Protein AF-A0A6L7YL21-F1 (afdb_monomer)

Structure (mmCIF, N/CA/C/O backbone):
data_AF-A0A6L7YL21-F1
#
_entry.id   AF-A0A6L7YL21-F1
#
loop_
_atom_site.group_PDB
_atom_site.id
_atom_site.type_symbol
_atom_site.label_atom_id
_atom_site.label_alt_id
_atom_site.label_comp_id
_atom_site.label_asym_id
_atom_site.label_entity_id
_atom_site.label_seq_id
_atom_site.pdbx_PDB_ins_code
_atom_site.Cartn_x
_atom_site.Cartn_y
_atom_site.Cartn_z
_atom_site.occupancy
_atom_site.B_iso_or_equiv
_atom_site.auth_seq_id
_atom_site.auth_comp_id
_atom_site.auth_asym_id
_atom_site.auth_atom_id
_atom_site.pdbx_PDB_model_num
ATOM 1 N N . MET A 1 1 ? -15.304 0.305 7.501 1.00 89.25 1 MET A N 1
ATOM 2 C CA . MET A 1 1 ? -14.263 0.243 6.457 1.00 89.25 1 MET A CA 1
ATOM 3 C C . MET A 1 1 ? -14.921 0.027 5.100 1.00 89.25 1 MET A C 1
ATOM 5 O O . MET A 1 1 ? -15.847 -0.774 5.006 1.00 89.25 1 MET A O 1
ATOM 9 N N . GLN A 1 2 ? -14.484 0.732 4.056 1.00 92.06 2 GLN A N 1
ATOM 10 C CA . GLN A 1 2 ? -14.959 0.519 2.681 1.00 92.06 2 GLN A CA 1
ATOM 11 C C . GLN A 1 2 ? -13.827 -0.043 1.822 1.00 92.06 2 GLN A C 1
ATOM 13 O O . GLN A 1 2 ? -12.684 0.380 1.960 1.00 92.06 2 GLN A O 1
ATOM 18 N N . THR A 1 3 ? -14.131 -0.998 0.941 1.00 95.12 3 THR A N 1
ATOM 19 C CA . THR A 1 3 ? -13.157 -1.559 -0.008 1.00 95.12 3 THR A CA 1
ATOM 20 C C . THR A 1 3 ? -13.708 -1.481 -1.425 1.00 95.12 3 THR A C 1
ATOM 22 O O . THR A 1 3 ? -14.850 -1.864 -1.678 1.00 95.12 3 THR A O 1
ATOM 25 N N . LEU A 1 4 ? -12.884 -1.001 -2.349 1.00 96.25 4 LEU A N 1
ATOM 26 C CA . LEU A 1 4 ? -13.169 -0.920 -3.774 1.00 96.25 4 LEU A CA 1
ATOM 27 C C . LEU A 1 4 ? -12.155 -1.766 -4.543 1.00 96.25 4 LEU A C 1
ATOM 29 O O . LEU A 1 4 ? -10.968 -1.767 -4.218 1.00 96.25 4 LEU A O 1
ATOM 33 N N . HIS A 1 5 ? -12.631 -2.453 -5.579 1.00 97.12 5 HIS A N 1
ATOM 34 C CA . HIS A 1 5 ? -11.805 -3.257 -6.476 1.00 97.12 5 HIS A CA 1
ATOM 35 C C . HIS A 1 5 ? -12.022 -2.814 -7.919 1.00 97.12 5 HIS A C 1
ATOM 37 O O . HIS A 1 5 ? -13.160 -2.652 -8.367 1.00 97.12 5 HIS A O 1
ATOM 43 N N . PHE A 1 6 ? -10.929 -2.658 -8.658 1.00 95.81 6 PHE A N 1
ATOM 44 C CA . PHE A 1 6 ? -10.936 -2.298 -10.071 1.00 95.81 6 PHE A CA 1
ATOM 45 C C . PHE A 1 6 ? -9.933 -3.161 -10.828 1.00 95.81 6 PHE A C 1
ATOM 47 O O . PHE A 1 6 ? -8.935 -3.594 -10.266 1.00 95.81 6 PHE A O 1
ATOM 54 N N . ASN A 1 7 ? -10.169 -3.365 -12.122 1.00 97.06 7 ASN A N 1
ATOM 55 C CA . ASN A 1 7 ? -9.198 -3.996 -13.010 1.00 97.06 7 ASN A CA 1
ATOM 56 C C . ASN A 1 7 ? -8.759 -2.998 -14.076 1.00 97.06 7 ASN A C 1
ATOM 58 O O . ASN A 1 7 ? -9.595 -2.435 -14.789 1.00 97.06 7 ASN A O 1
ATOM 62 N N . LEU A 1 8 ? -7.451 -2.796 -14.197 1.00 94.00 8 LEU A N 1
ATOM 63 C CA . LEU A 1 8 ? -6.874 -1.977 -15.251 1.00 94.00 8 LEU A CA 1
ATOM 64 C C . LEU A 1 8 ? -6.872 -2.739 -16.577 1.00 94.00 8 LEU A C 1
ATOM 66 O O . LEU A 1 8 ? -6.437 -3.884 -16.666 1.00 94.00 8 LEU A O 1
ATOM 70 N N . GLN A 1 9 ? -7.341 -2.082 -17.635 1.00 94.94 9 GLN A N 1
ATOM 71 C CA . GLN A 1 9 ? -7.336 -2.648 -18.981 1.00 94.94 9 GLN A CA 1
ATOM 72 C C . GLN A 1 9 ? -6.008 -2.339 -19.673 1.00 94.94 9 GLN A C 1
ATOM 74 O O . GLN A 1 9 ? -5.622 -1.178 -19.793 1.00 94.94 9 GLN A O 1
ATOM 79 N N . GLY A 1 10 ? -5.314 -3.380 -20.138 1.00 92.88 10 GLY A N 1
ATOM 80 C CA . GLY A 1 10 ? -4.053 -3.244 -20.876 1.00 92.88 10 GLY A CA 1
ATOM 81 C C . GLY A 1 10 ? -2.842 -2.831 -20.031 1.00 92.88 10 GLY A C 1
ATOM 82 O O . GLY A 1 10 ? -1.782 -2.575 -20.595 1.00 92.88 10 GLY A O 1
ATOM 83 N N . VAL A 1 11 ? -2.978 -2.783 -18.701 1.00 92.25 11 VAL A N 1
ATOM 84 C CA . VAL A 1 11 ? -1.888 -2.476 -17.765 1.00 92.25 11 VAL A CA 1
ATOM 85 C C . VAL A 1 11 ? -1.793 -3.593 -16.736 1.00 92.25 11 VAL A C 1
ATOM 87 O O . VAL A 1 11 ? -2.792 -3.958 -16.118 1.00 92.25 11 VAL A O 1
ATOM 90 N N . ALA A 1 12 ? -0.584 -4.114 -16.543 1.00 93.88 12 ALA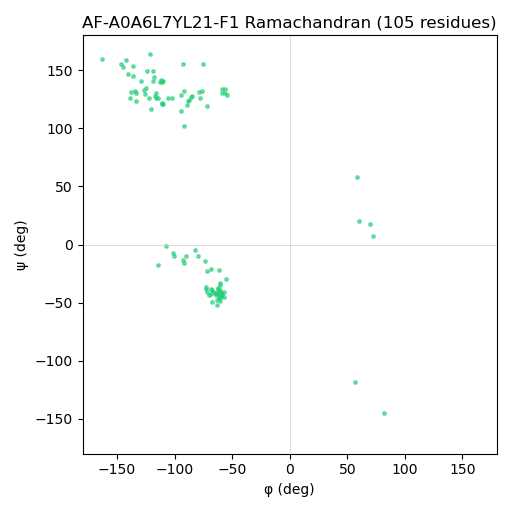 A N 1
ATOM 91 C CA . ALA A 1 12 ? -0.265 -5.026 -15.458 1.00 93.88 12 ALA A CA 1
ATOM 92 C C . ALA A 1 12 ? 1.123 -4.710 -14.895 1.00 93.88 12 ALA A C 1
ATOM 94 O O . ALA A 1 12 ? 2.016 -4.304 -15.640 1.00 93.88 12 ALA A O 1
ATOM 95 N N . VAL A 1 13 ? 1.297 -4.906 -13.590 1.00 94.69 13 VAL A N 1
ATOM 96 C CA . VAL A 1 13 ? 2.568 -4.712 -12.889 1.00 94.69 13 VAL A CA 1
ATOM 97 C C . VAL A 1 13 ? 3.120 -6.047 -12.401 1.00 94.69 13 VAL A C 1
ATOM 99 O O . VAL A 1 13 ? 2.374 -6.917 -11.949 1.00 94.69 13 VAL A O 1
ATOM 102 N N . GLU A 1 14 ? 4.437 -6.204 -12.484 1.00 95.94 14 GLU A N 1
ATOM 103 C CA . GLU A 1 14 ? 5.153 -7.240 -11.743 1.00 95.94 14 GLU A CA 1
ATOM 104 C C . GLU A 1 14 ? 5.332 -6.764 -10.295 1.00 95.94 14 GLU A C 1
ATOM 106 O O . GLU A 1 14 ? 5.744 -5.628 -10.067 1.00 95.94 14 GLU A O 1
ATOM 111 N N . GLY A 1 15 ? 5.004 -7.611 -9.317 1.00 97.00 15 GLY A N 1
ATOM 112 C CA . GLY A 1 15 ? 5.030 -7.246 -7.900 1.00 97.00 15 GLY A CA 1
ATOM 113 C C . GLY A 1 15 ? 3.780 -6.491 -7.438 1.00 97.00 15 GLY A C 1
ATOM 114 O O . GLY A 1 15 ? 2.661 -6.790 -7.869 1.00 97.00 15 GLY A O 1
ATOM 115 N N . THR A 1 16 ? 3.967 -5.543 -6.517 1.00 97.44 16 THR A N 1
ATOM 116 C CA . THR A 1 16 ? 2.875 -4.755 -5.927 1.00 97.44 16 THR A CA 1
ATOM 117 C C . THR A 1 16 ? 3.280 -3.296 -5.800 1.00 97.44 16 THR A C 1
ATOM 119 O O . THR A 1 16 ? 4.286 -2.986 -5.168 1.00 97.44 16 THR A O 1
ATOM 122 N N . ILE A 1 17 ? 2.484 -2.385 -6.350 1.00 97.31 17 ILE A N 1
ATOM 123 C CA . ILE A 1 17 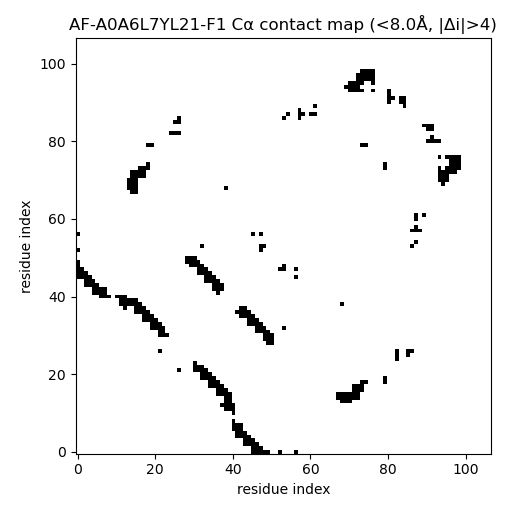? 2.590 -0.954 -6.051 1.00 97.31 17 ILE A CA 1
ATOM 124 C C . ILE A 1 17 ? 1.657 -0.656 -4.885 1.00 97.31 17 ILE A C 1
ATOM 126 O O . ILE A 1 17 ? 0.500 -1.071 -4.918 1.00 97.31 17 ILE A O 1
ATOM 130 N N . ILE A 1 18 ? 2.150 0.053 -3.874 1.00 96.44 18 ILE A N 1
ATOM 131 C CA . ILE A 1 18 ? 1.343 0.518 -2.747 1.00 96.44 18 ILE A CA 1
ATOM 132 C C . ILE A 1 18 ? 1.354 2.038 -2.666 1.00 96.44 18 ILE A C 1
ATOM 134 O O . ILE A 1 18 ? 2.350 2.678 -3.014 1.00 96.44 18 ILE A O 1
ATOM 138 N N . ASP A 1 19 ? 0.259 2.591 -2.162 1.00 95.69 19 ASP A N 1
ATOM 139 C CA . ASP A 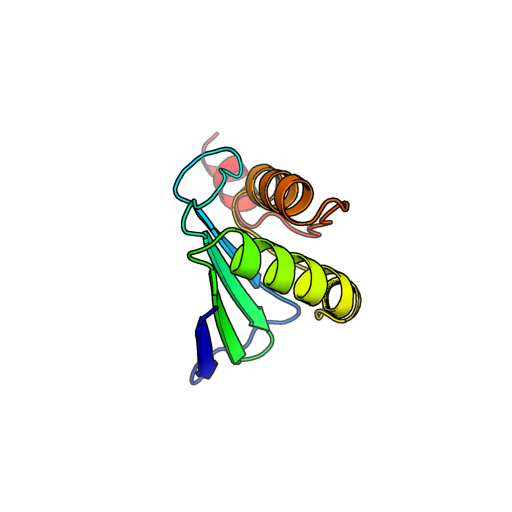1 19 ? 0.141 4.013 -1.879 1.00 95.69 19 ASP A CA 1
ATOM 140 C C . ASP A 1 19 ? -0.738 4.272 -0.652 1.00 95.69 19 ASP A C 1
ATOM 142 O O . ASP A 1 19 ? -1.576 3.440 -0.282 1.00 95.69 19 ASP A O 1
ATOM 146 N N . VAL A 1 20 ? -0.514 5.415 -0.006 1.00 93.19 20 VAL A N 1
ATOM 147 C CA . VAL A 1 20 ? -1.240 5.838 1.193 1.00 93.19 20 VAL A CA 1
ATOM 148 C C . VAL A 1 20 ? -1.682 7.290 1.077 1.00 93.19 20 VAL A C 1
ATOM 150 O O . VAL A 1 20 ? -0.854 8.190 0.974 1.00 93.19 20 VAL A O 1
ATOM 153 N N . GLU A 1 21 ? -2.984 7.532 1.204 1.00 92.88 21 GLU A N 1
ATOM 154 C CA . GLU A 1 21 ? -3.526 8.885 1.340 1.00 92.88 21 GLU A CA 1
ATOM 155 C C . GLU A 1 21 ? -3.869 9.142 2.800 1.00 92.88 21 GLU A C 1
ATOM 157 O O . GLU A 1 21 ? -4.577 8.367 3.451 1.00 92.88 21 GLU A O 1
ATOM 162 N N . THR A 1 22 ? -3.327 10.230 3.340 1.00 89.50 22 THR A N 1
ATOM 163 C CA . THR A 1 22 ? -3.341 10.494 4.780 1.00 89.50 22 THR A CA 1
ATOM 164 C C . THR A 1 22 ? -3.699 11.950 5.051 1.00 89.50 22 THR A C 1
ATOM 166 O O . THR A 1 22 ? -3.297 12.858 4.327 1.00 89.50 22 THR A O 1
ATOM 169 N N . VAL A 1 23 ? -4.431 12.201 6.137 1.00 88.44 23 VAL A N 1
ATOM 170 C CA . VAL A 1 23 ? -4.759 13.570 6.586 1.00 88.44 23 VAL A CA 1
ATOM 171 C C . VAL A 1 23 ? -3.638 14.224 7.408 1.00 88.44 23 VAL A C 1
ATOM 173 O O . VAL A 1 23 ? -3.749 15.382 7.821 1.00 88.44 23 VAL A O 1
ATOM 176 N N . SER A 1 24 ? -2.566 13.485 7.704 1.00 86.44 24 SER A N 1
ATOM 177 C CA . SER A 1 24 ? -1.412 13.981 8.453 1.00 86.44 24 SER A CA 1
ATOM 178 C C . SER A 1 24 ? -0.177 13.103 8.300 1.00 86.44 24 SER A C 1
ATOM 180 O O . SER A 1 24 ? -0.270 11.907 8.047 1.00 86.44 24 SER A O 1
ATOM 182 N N . LEU A 1 25 ? 0.984 13.700 8.589 1.00 87.44 25 LEU A N 1
ATOM 183 C CA . LEU A 1 25 ? 2.292 13.032 8.551 1.00 87.44 25 LEU A CA 1
ATOM 184 C C . LEU A 1 25 ? 2.434 11.858 9.533 1.00 87.44 25 LEU A C 1
ATOM 186 O O . LEU A 1 25 ? 3.285 10.996 9.340 1.00 87.44 25 LEU A O 1
ATOM 190 N N . HIS A 1 26 ? 1.609 11.834 10.578 1.00 84.19 26 HIS A N 1
ATOM 191 C CA . HIS A 1 26 ? 1.529 10.751 11.554 1.00 84.19 26 HIS A CA 1
ATOM 192 C C . HIS A 1 26 ? 0.091 10.231 11.619 1.00 84.19 26 HIS A C 1
ATOM 194 O O . HIS A 1 26 ? -0.830 11.040 11.435 1.00 84.19 26 HIS A O 1
ATOM 200 N N . PRO A 1 27 ? -0.128 8.938 11.917 1.00 79.94 27 PRO A N 1
ATOM 201 C CA . PRO A 1 27 ? -1.463 8.420 12.185 1.00 79.94 27 PRO A CA 1
ATOM 202 C C . PRO A 1 27 ? -2.132 9.199 13.322 1.00 79.94 27 PRO A C 1
ATOM 204 O O . PRO A 1 27 ? -1.520 9.468 14.358 1.00 79.94 27 PRO A O 1
ATOM 207 N N . LYS A 1 28 ? -3.393 9.582 13.123 1.00 80.00 28 LYS A N 1
ATOM 208 C CA . LYS A 1 28 ? -4.213 10.253 14.136 1.00 80.00 28 LYS A CA 1
ATOM 209 C C . LYS A 1 28 ? -5.422 9.389 14.470 1.00 80.00 28 LYS A C 1
ATOM 211 O O . LYS A 1 28 ? -6.003 8.816 13.547 1.00 80.00 28 LYS A O 1
ATOM 216 N N . PRO A 1 29 ? -5.862 9.366 15.739 1.00 69.25 29 PRO A N 1
ATOM 217 C CA . PRO A 1 29 ? -7.146 8.777 16.084 1.00 69.25 29 PRO A CA 1
ATOM 218 C C . PRO A 1 29 ? -8.263 9.415 15.253 1.00 69.25 29 PRO A C 1
ATOM 220 O O . PRO A 1 29 ? -8.359 10.644 15.202 1.00 69.25 29 PRO A O 1
ATOM 223 N N . ASN A 1 30 ? -9.085 8.592 14.597 1.00 68.25 30 ASN A N 1
ATOM 224 C CA . ASN A 1 30 ? -10.173 9.020 13.699 1.00 68.25 30 ASN A CA 1
ATOM 225 C C . ASN A 1 30 ? -9.728 9.854 12.477 1.00 68.25 30 ASN A C 1
ATOM 227 O O . ASN A 1 30 ? -10.525 10.598 11.907 1.00 68.25 30 ASN A O 1
ATOM 231 N N . GLY A 1 31 ? -8.452 9.785 12.087 1.00 71.44 31 GLY A N 1
ATOM 232 C CA . GLY A 1 31 ? -7.993 10.358 10.826 1.00 71.44 31 GLY A CA 1
ATOM 233 C C . GLY A 1 31 ? -8.364 9.442 9.665 1.00 71.44 31 GLY A C 1
ATOM 234 O O . GLY A 1 31 ? -7.995 8.272 9.687 1.00 71.44 31 GLY A O 1
ATOM 235 N N . MET A 1 32 ? -9.054 9.977 8.654 1.00 73.25 32 MET A N 1
ATOM 236 C CA . MET A 1 32 ? -9.328 9.239 7.420 1.00 73.25 32 MET A CA 1
ATOM 237 C C . MET A 1 32 ? -8.012 8.805 6.763 1.00 73.25 32 MET A C 1
ATOM 239 O O . MET A 1 32 ? -7.069 9.598 6.649 1.00 73.25 32 MET A O 1
ATOM 243 N N . PHE A 1 33 ? -7.968 7.546 6.346 1.00 86.00 33 PHE A N 1
ATOM 244 C CA . PHE A 1 33 ? -6.809 6.895 5.755 1.00 86.00 33 PHE A CA 1
ATOM 245 C C . PHE A 1 33 ? -7.251 6.040 4.573 1.00 86.00 33 PHE A C 1
ATOM 247 O O . PHE A 1 33 ? -8.171 5.231 4.705 1.00 86.00 33 PHE A O 1
ATOM 254 N N . THR A 1 34 ? -6.570 6.189 3.441 1.00 92.69 34 THR A N 1
ATOM 255 C CA . THR A 1 34 ? -6.785 5.332 2.276 1.00 92.69 34 THR A CA 1
ATOM 256 C C . THR A 1 34 ? -5.518 4.553 1.974 1.00 92.69 34 THR A C 1
ATOM 258 O O . THR A 1 34 ? -4.447 5.136 1.831 1.00 92.69 34 THR A O 1
ATOM 261 N N . PHE A 1 35 ? -5.649 3.237 1.847 1.00 93.69 35 PHE A N 1
ATOM 262 C CA . PHE A 1 35 ? -4.589 2.333 1.425 1.00 93.69 35 PHE A CA 1
ATOM 263 C C . PHE A 1 35 ? -4.908 1.774 0.042 1.00 93.69 35 PHE A C 1
ATOM 265 O O . PHE A 1 35 ? -5.954 1.152 -0.156 1.00 93.69 35 PHE A O 1
ATOM 272 N N . GLY A 1 36 ? -4.010 1.990 -0.912 1.00 95.69 36 GLY A N 1
ATOM 273 C CA . GLY A 1 36 ? -4.125 1.472 -2.268 1.00 95.69 36 GLY A CA 1
ATOM 274 C C . GLY A 1 36 ? -3.085 0.394 -2.547 1.00 95.69 36 GLY A C 1
ATOM 275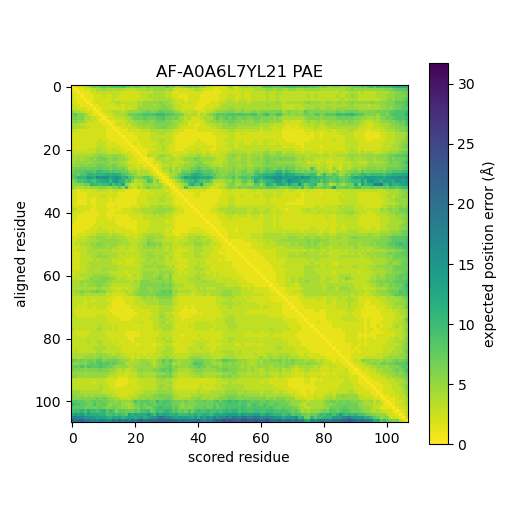 O O . GLY A 1 36 ? -1.921 0.542 -2.179 1.00 95.69 36 GLY A O 1
ATOM 276 N N . THR A 1 37 ? -3.484 -0.659 -3.258 1.00 96.31 37 THR A N 1
ATOM 277 C CA . THR A 1 37 ? -2.561 -1.616 -3.878 1.00 96.31 37 THR A CA 1
ATOM 278 C C . THR A 1 37 ? -2.894 -1.812 -5.345 1.00 96.31 37 THR A C 1
ATOM 280 O O . THR A 1 37 ? -4.066 -1.949 -5.689 1.00 96.31 37 THR A O 1
ATOM 283 N N . LEU A 1 38 ? -1.875 -1.926 -6.190 1.00 97.00 38 LEU A N 1
ATOM 284 C CA . LEU A 1 38 ? -1.975 -2.452 -7.547 1.00 97.00 38 LEU A CA 1
ATOM 285 C C . LEU A 1 38 ? -1.062 -3.674 -7.667 1.00 97.00 38 LEU A C 1
ATOM 287 O O . LEU A 1 38 ? 0.154 -3.541 -7.534 1.00 97.00 38 LEU A O 1
ATOM 291 N N . SER A 1 39 ? -1.633 -4.852 -7.923 1.00 96.69 39 SER A N 1
ATOM 292 C CA . SER A 1 39 ? -0.874 -6.079 -8.185 1.00 96.69 39 SER A CA 1
ATOM 293 C C . SER A 1 39 ? -1.433 -6.816 -9.397 1.00 96.69 39 SER A C 1
ATOM 295 O O . SER A 1 39 ? -2.645 -7.002 -9.532 1.00 96.69 39 SER A O 1
ATOM 297 N N . GLY A 1 40 ? -0.557 -7.192 -10.333 1.00 96.38 40 GLY A N 1
ATOM 298 C CA . GLY A 1 40 ? -1.002 -7.580 -11.666 1.00 96.38 40 GLY A CA 1
ATOM 299 C C . GLY A 1 40 ? -1.806 -6.437 -12.286 1.00 96.38 40 GLY A C 1
ATOM 300 O O . GLY A 1 40 ? -1.277 -5.344 -12.462 1.00 96.38 40 GLY A O 1
ATOM 301 N N . SER A 1 41 ? -3.081 -6.676 -12.589 1.00 97.25 41 SER A N 1
ATOM 302 C CA . SER A 1 41 ? -4.005 -5.649 -13.105 1.00 97.25 41 SER A CA 1
ATOM 303 C C . SER A 1 41 ? -5.059 -5.202 -12.087 1.00 97.25 41 SER A C 1
ATOM 305 O O . SER A 1 41 ? -5.862 -4.321 -12.395 1.00 97.25 41 SER A O 1
ATOM 307 N N . GLU A 1 42 ? -5.063 -5.780 -10.883 1.00 97.38 42 GLU A N 1
ATOM 308 C CA . GLU A 1 42 ? -6.066 -5.482 -9.865 1.00 97.38 42 GLU A CA 1
ATOM 309 C C . GLU A 1 42 ? -5.624 -4.293 -9.016 1.00 97.38 42 GLU A C 1
ATOM 311 O O . GLU A 1 42 ? -4.566 -4.324 -8.385 1.00 97.38 42 GLU A O 1
ATOM 316 N N . ILE A 1 43 ? -6.470 -3.267 -8.971 1.00 97.19 43 ILE A N 1
ATOM 317 C CA . ILE A 1 43 ? -6.414 -2.216 -7.964 1.00 97.19 43 ILE A CA 1
ATOM 318 C C . ILE A 1 43 ? -7.363 -2.593 -6.836 1.00 97.19 43 ILE A C 1
ATOM 320 O O . ILE A 1 43 ? -8.555 -2.807 -7.064 1.00 97.19 43 ILE A O 1
ATOM 324 N N . ARG A 1 44 ? -6.851 -2.552 -5.612 1.00 96.50 44 ARG A N 1
ATOM 325 C CA . ARG A 1 44 ? -7.644 -2.561 -4.391 1.00 96.50 44 ARG A CA 1
ATOM 326 C C . ARG A 1 44 ? -7.436 -1.245 -3.657 1.00 96.50 44 ARG A C 1
ATOM 328 O O . ARG A 1 44 ? -6.301 -0.836 -3.442 1.00 96.50 44 ARG A O 1
ATOM 335 N N . ILE A 1 45 ? -8.526 -0.597 -3.263 1.00 96.00 45 ILE A N 1
ATOM 336 C CA . ILE A 1 45 ? -8.507 0.620 -2.447 1.00 96.00 45 ILE A CA 1
ATOM 337 C C . ILE A 1 45 ? -9.308 0.345 -1.186 1.00 96.00 45 ILE A C 1
ATOM 339 O O . ILE A 1 45 ? -10.468 -0.053 -1.270 1.00 96.00 45 ILE A O 1
ATOM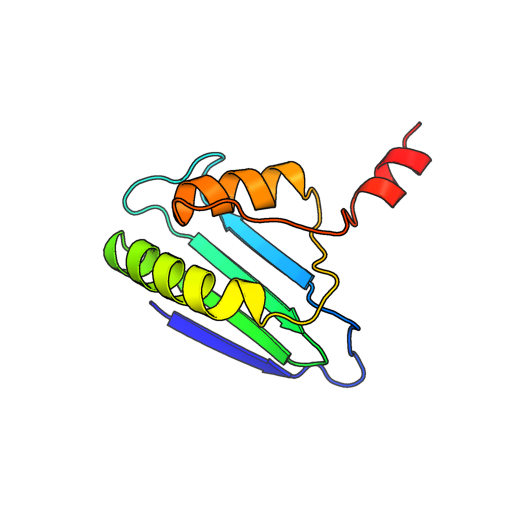 343 N N . VAL A 1 46 ? -8.705 0.574 -0.028 1.00 94.19 46 VAL A N 1
ATOM 344 C CA . VAL A 1 46 ? -9.367 0.478 1.269 1.00 94.19 46 VAL A CA 1
ATOM 345 C C . VAL A 1 46 ? -9.405 1.855 1.900 1.00 94.19 46 VAL A C 1
ATOM 347 O O . VAL A 1 46 ? -8.363 2.483 2.042 1.00 94.19 46 VAL A O 1
ATOM 350 N N . GLN A 1 47 ? -10.589 2.312 2.292 1.00 92.69 47 GLN A N 1
ATOM 351 C CA . GLN A 1 47 ? -10.774 3.551 3.038 1.00 92.69 47 GLN A CA 1
ATOM 352 C C . GLN A 1 47 ? -11.220 3.228 4.467 1.00 92.69 47 GLN A C 1
ATOM 354 O O . GLN A 1 47 ? -12.252 2.581 4.687 1.00 92.69 47 GLN A O 1
ATOM 359 N N . ALA A 1 48 ? -10.421 3.685 5.427 1.00 89.81 48 ALA A N 1
ATOM 360 C CA . ALA A 1 48 ? -10.683 3.634 6.855 1.00 89.81 48 ALA A CA 1
ATOM 361 C C . ALA A 1 48 ? -11.050 5.038 7.355 1.00 89.81 48 ALA A C 1
ATOM 363 O O . ALA A 1 48 ? -10.311 5.998 7.128 1.00 89.81 48 ALA A O 1
ATOM 364 N N . GLU A 1 49 ? -12.198 5.169 8.021 1.00 87.12 49 GLU A N 1
ATOM 365 C CA . GLU A 1 49 ? -12.719 6.468 8.489 1.00 87.12 49 GLU A CA 1
ATOM 366 C C . GLU A 1 49 ? -12.766 6.573 10.016 1.00 87.12 49 GLU A C 1
ATOM 368 O O . GLU A 1 49 ? -12.843 7.669 10.574 1.00 87.12 49 GLU A O 1
ATOM 373 N N . THR A 1 50 ? -12.707 5.434 10.704 1.00 85.56 50 THR A N 1
ATOM 374 C CA . THR A 1 50 ? -12.784 5.338 12.163 1.00 85.56 50 THR A CA 1
ATOM 375 C C . THR A 1 50 ? -11.538 4.669 12.736 1.00 85.56 50 THR A C 1
ATOM 377 O O . THR A 1 50 ? -10.778 4.012 12.027 1.00 85.56 50 THR A O 1
ATOM 380 N N . GLN A 1 51 ? -11.323 4.807 14.046 1.00 81.75 51 GLN A N 1
ATOM 381 C CA . GLN A 1 51 ? -10.248 4.082 14.728 1.00 81.75 51 GLN A CA 1
ATOM 382 C C . GLN A 1 51 ? -10.402 2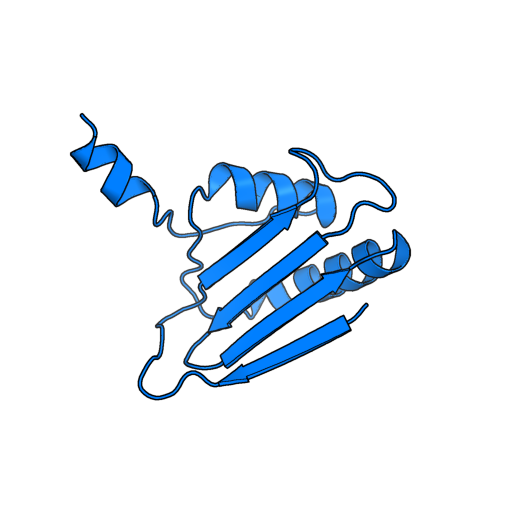.552 14.624 1.00 81.75 51 GLN A C 1
ATOM 384 O O . GLN A 1 51 ? -9.398 1.841 14.519 1.00 81.75 51 GLN A O 1
ATOM 389 N N . ASP A 1 52 ? -11.639 2.055 14.636 1.00 86.81 52 ASP A N 1
ATOM 390 C CA . ASP A 1 52 ? -11.928 0.625 14.505 1.00 86.81 52 ASP A CA 1
ATOM 391 C C . ASP A 1 52 ? -11.578 0.138 13.092 1.00 86.81 52 ASP A C 1
ATOM 393 O O . ASP A 1 52 ? -10.888 -0.869 12.956 1.00 86.81 52 ASP A O 1
ATOM 397 N N . ASP A 1 53 ? -11.917 0.916 12.055 1.00 88.69 53 ASP A N 1
ATOM 398 C CA . ASP A 1 53 ? -11.521 0.627 10.670 1.00 88.69 53 ASP A CA 1
ATOM 399 C C . ASP A 1 53 ? -9.996 0.570 10.511 1.00 88.69 53 ASP A C 1
ATOM 401 O O . ASP A 1 53 ? -9.471 -0.310 9.833 1.00 88.69 53 ASP A O 1
ATOM 405 N N . CYS A 1 54 ? -9.272 1.507 11.131 1.00 81.94 54 CYS A N 1
ATOM 406 C CA . CYS A 1 54 ? -7.810 1.520 11.094 1.00 81.94 54 CYS A CA 1
ATOM 407 C C . CYS A 1 54 ? -7.218 0.265 11.746 1.00 81.94 54 CYS A C 1
ATOM 409 O O . CYS A 1 54 ? -6.232 -0.277 11.249 1.00 81.94 54 CYS A O 1
ATOM 411 N N . SER A 1 55 ? -7.826 -0.203 12.839 1.00 83.81 55 SER A N 1
ATOM 412 C CA . SER A 1 55 ? -7.398 -1.413 13.547 1.00 83.81 55 SER A CA 1
ATOM 413 C C . SER A 1 55 ? -7.688 -2.669 12.716 1.00 83.81 55 SER A C 1
ATOM 415 O O . SER A 1 55 ? -6.817 -3.523 12.567 1.00 83.81 55 SER A O 1
ATOM 417 N N . GLU A 1 56 ? -8.870 -2.748 12.102 1.00 88.94 56 GLU A N 1
ATOM 418 C CA . GLU A 1 56 ? -9.255 -3.840 11.200 1.00 88.94 56 GLU A CA 1
ATOM 419 C C . GLU A 1 56 ? -8.327 -3.921 9.976 1.00 88.94 56 GLU A C 1
ATOM 421 O O . GLU A 1 56 ? -7.815 -4.995 9.646 1.00 88.94 56 GLU A O 1
ATOM 426 N N . LEU A 1 57 ? -8.041 -2.778 9.344 1.00 86.06 57 LEU A N 1
ATOM 427 C CA . LEU A 1 57 ? -7.120 -2.696 8.215 1.00 86.06 57 LEU A CA 1
ATOM 428 C C . LEU A 1 57 ? -5.694 -3.076 8.621 1.00 86.06 57 LEU A C 1
ATOM 430 O O . LEU A 1 57 ? -5.031 -3.816 7.900 1.00 86.06 57 LEU A O 1
ATOM 434 N N . ALA A 1 58 ? -5.217 -2.624 9.781 1.00 82.88 58 ALA A N 1
ATOM 435 C CA . ALA A 1 58 ? -3.906 -3.004 10.296 1.00 82.88 58 ALA A CA 1
ATOM 436 C C . ALA A 1 58 ? -3.759 -4.524 10.452 1.00 82.88 58 ALA A C 1
ATOM 438 O O . ALA A 1 58 ? -2.757 -5.098 10.020 1.00 82.88 58 ALA A O 1
ATOM 439 N N . GLU A 1 59 ? -4.763 -5.191 11.022 1.00 85.88 59 GLU A N 1
ATOM 440 C CA . GLU A 1 59 ? -4.766 -6.647 11.140 1.00 85.88 59 GLU A CA 1
ATOM 441 C C . GLU A 1 59 ? -4.787 -7.343 9.778 1.00 85.88 59 GLU A C 1
ATOM 443 O O . GLU A 1 59 ? -4.085 -8.337 9.572 1.00 85.88 59 GLU A O 1
ATOM 448 N N . GLU A 1 60 ? -5.592 -6.839 8.842 1.00 87.69 60 GLU A N 1
ATOM 449 C CA . GLU A 1 60 ? -5.674 -7.388 7.494 1.00 87.69 60 GLU A CA 1
ATOM 450 C C . GLU A 1 60 ? -4.342 -7.255 6.749 1.00 87.69 60 GLU A C 1
ATOM 452 O O . GLU A 1 60 ? -3.842 -8.243 6.205 1.00 87.69 60 GLU A O 1
ATOM 457 N N . LEU A 1 61 ? -3.731 -6.069 6.793 1.00 84.50 61 LEU A N 1
ATOM 458 C CA . LEU A 1 61 ? -2.419 -5.817 6.209 1.00 84.50 61 LEU A CA 1
ATOM 459 C C . LEU A 1 61 ? -1.371 -6.715 6.834 1.00 84.50 61 LEU A C 1
ATOM 461 O O . LEU A 1 61 ? -0.622 -7.338 6.098 1.00 84.50 61 LEU A O 1
ATOM 465 N N . ASN A 1 62 ? -1.346 -6.859 8.157 1.00 83.19 62 ASN A N 1
ATOM 466 C CA . ASN A 1 62 ? -0.380 -7.728 8.819 1.00 83.19 62 ASN A CA 1
ATOM 467 C C . ASN A 1 62 ? -0.518 -9.198 8.368 1.00 83.19 62 ASN A C 1
ATOM 469 O O . ASN A 1 62 ? 0.480 -9.875 8.121 1.00 83.19 62 ASN A O 1
ATOM 473 N N . ARG A 1 63 ? -1.754 -9.689 8.181 1.00 85.44 63 ARG A N 1
ATOM 474 C CA . ARG A 1 63 ? -2.009 -11.043 7.653 1.00 85.44 63 ARG A CA 1
ATOM 475 C C . ARG A 1 63 ? -1.585 -11.196 6.189 1.00 85.44 63 ARG A C 1
ATOM 477 O O . ARG A 1 63 ? -1.060 -12.245 5.822 1.00 85.44 63 ARG A O 1
ATOM 484 N N . ALA A 1 64 ? -1.814 -10.176 5.365 1.00 85.38 64 ALA A N 1
ATOM 485 C CA . ALA A 1 64 ? -1.574 -10.220 3.922 1.00 85.38 64 ALA A CA 1
ATOM 486 C C . ALA A 1 64 ? -0.170 -9.743 3.502 1.00 85.38 64 ALA A C 1
ATOM 488 O O . ALA A 1 64 ? 0.263 -10.011 2.385 1.00 85.38 64 ALA A O 1
ATOM 489 N N . TRP A 1 65 ? 0.579 -9.056 4.367 1.00 86.50 65 TRP A N 1
ATOM 490 C CA . TRP A 1 65 ? 1.815 -8.359 3.986 1.00 86.50 65 TRP A CA 1
ATOM 491 C C . TRP A 1 65 ? 2.852 -9.289 3.352 1.00 86.50 65 TRP A C 1
ATOM 493 O O . TRP A 1 65 ? 3.501 -8.954 2.360 1.00 86.50 65 TRP A O 1
ATOM 503 N N . ASN A 1 66 ? 2.986 -10.491 3.915 1.00 84.50 66 ASN A N 1
ATOM 504 C CA . ASN A 1 66 ? 3.934 -11.498 3.445 1.00 84.50 66 ASN A CA 1
ATOM 505 C C . ASN A 1 66 ? 3.440 -12.270 2.213 1.00 84.50 66 ASN A C 1
ATOM 507 O O . ASN A 1 66 ? 4.221 -13.009 1.619 1.00 84.50 66 ASN A O 1
ATOM 511 N N . THR A 1 67 ? 2.172 -12.111 1.829 1.00 89.56 67 THR A N 1
ATOM 512 C CA . THR A 1 67 ? 1.592 -12.740 0.635 1.00 89.56 67 THR A CA 1
ATOM 513 C C . THR A 1 67 ? 1.506 -11.786 -0.554 1.00 89.56 67 THR A C 1
ATOM 515 O O . THR A 1 67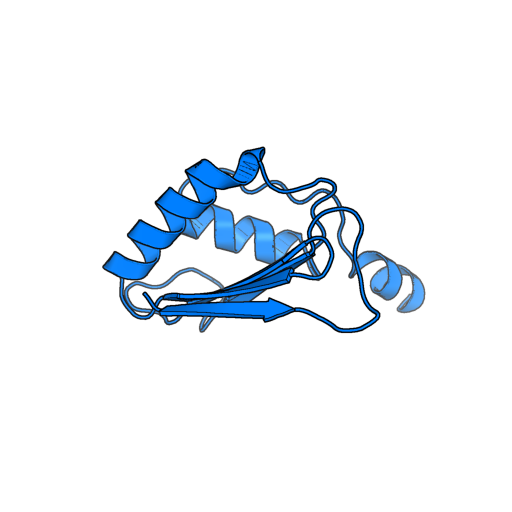 ? 1.258 -12.247 -1.668 1.00 89.56 67 THR A O 1
ATOM 518 N N . LEU A 1 68 ? 1.746 -10.483 -0.352 1.00 91.50 68 LEU A N 1
ATOM 519 C CA . LEU A 1 68 ? 1.817 -9.509 -1.441 1.00 91.50 68 LEU A CA 1
ATOM 520 C C . LEU A 1 68 ? 2.917 -9.894 -2.447 1.00 91.50 68 LEU A C 1
ATOM 522 O O . LEU A 1 68 ? 4.060 -10.140 -2.037 1.00 91.50 68 LEU A O 1
ATOM 526 N N . PRO A 1 69 ? 2.616 -9.912 -3.760 1.00 95.69 69 PRO A N 1
ATOM 527 C CA . PRO A 1 69 ? 3.622 -10.155 -4.784 1.00 95.69 69 PRO A CA 1
ATOM 528 C C . PRO A 1 69 ? 4.778 -9.161 -4.691 1.00 95.69 69 PRO A C 1
ATOM 530 O O . PRO A 1 69 ? 4.581 -7.947 -4.616 1.00 95.69 69 PRO A O 1
ATOM 533 N N . ARG A 1 70 ? 5.999 -9.694 -4.701 1.00 95.81 70 ARG A N 1
ATOM 534 C CA . ARG A 1 70 ? 7.241 -8.922 -4.613 1.00 95.81 70 ARG A CA 1
ATOM 535 C C . ARG A 1 70 ? 7.775 -8.589 -6.014 1.00 95.81 70 ARG A C 1
ATOM 537 O O . ARG A 1 70 ? 7.518 -9.351 -6.943 1.00 95.81 70 ARG A O 1
ATOM 544 N N . PRO A 1 71 ? 8.566 -7.514 -6.155 1.00 96.88 71 PRO A N 1
ATOM 545 C CA . PRO A 1 71 ? 8.890 -6.537 -5.111 1.00 96.88 71 PRO A CA 1
ATOM 546 C C . PRO A 1 71 ? 7.721 -5.576 -4.828 1.00 96.88 71 PRO A C 1
ATOM 548 O O . PRO A 1 71 ? 6.856 -5.356 -5.673 1.00 96.88 71 PRO A O 1
ATOM 551 N N . ILE A 1 72 ? 7.699 -5.016 -3.619 1.00 97.31 72 ILE A N 1
ATOM 552 C CA . ILE A 1 72 ? 6.807 -3.926 -3.225 1.00 97.31 72 ILE A CA 1
ATOM 553 C C . ILE A 1 72 ? 7.449 -2.595 -3.626 1.00 97.31 72 ILE A C 1
ATOM 555 O O . ILE A 1 72 ? 8.584 -2.291 -3.243 1.00 97.31 72 ILE A O 1
ATOM 559 N N . TYR A 1 73 ? 6.696 -1.790 -4.365 1.00 97.38 73 TYR A N 1
ATOM 560 C CA . TYR A 1 73 ? 7.058 -0.453 -4.816 1.00 97.38 73 TYR A CA 1
ATOM 561 C C . TYR A 1 73 ? 6.223 0.596 -4.087 1.00 97.38 73 TYR A C 1
ATOM 563 O O . TYR A 1 73 ? 5.016 0.423 -3.934 1.00 97.38 73 TYR A O 1
ATOM 571 N N . ALA A 1 74 ? 6.839 1.715 -3.720 1.00 97.25 74 ALA A N 1
ATOM 572 C CA . ALA A 1 74 ? 6.122 2.918 -3.303 1.00 97.25 74 ALA A CA 1
ATOM 573 C C . ALA A 1 74 ? 6.866 4.169 -3.767 1.00 97.25 74 ALA A C 1
ATOM 575 O O . ALA A 1 74 ? 8.091 4.148 -3.908 1.00 97.25 74 ALA A O 1
ATOM 576 N N . TYR A 1 75 ? 6.139 5.264 -3.970 1.00 95.75 75 TYR A N 1
ATOM 577 C CA . TYR A 1 75 ? 6.747 6.574 -4.169 1.00 95.75 75 TYR A CA 1
ATOM 578 C C . TYR A 1 75 ? 7.037 7.198 -2.803 1.00 95.75 75 TYR A C 1
ATOM 580 O O . TYR A 1 75 ? 6.149 7.258 -1.958 1.00 95.75 75 TYR A O 1
ATOM 588 N N . ASN A 1 76 ? 8.272 7.651 -2.566 1.00 94.94 76 ASN A N 1
ATOM 589 C CA . ASN A 1 76 ? 8.713 8.130 -1.254 1.00 94.94 76 ASN A CA 1
ATOM 590 C C . ASN A 1 76 ? 8.554 7.042 -0.175 1.00 94.94 76 ASN A C 1
ATOM 592 O O . ASN A 1 76 ? 7.868 7.207 0.839 1.00 94.94 76 ASN A O 1
ATOM 596 N N . ARG A 1 77 ? 9.208 5.894 -0.398 1.00 95.12 77 ARG A N 1
ATOM 597 C CA . AR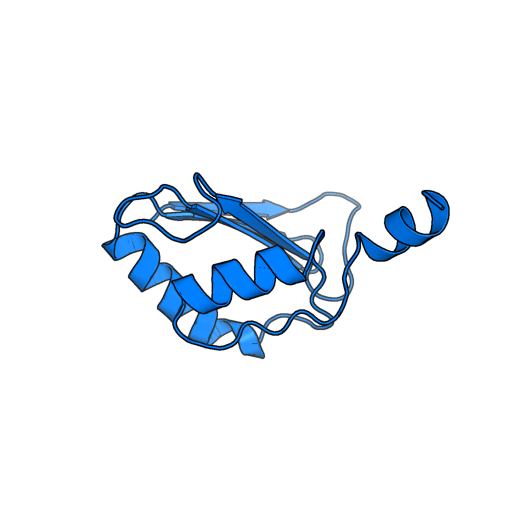G A 1 77 ? 9.026 4.692 0.436 1.00 95.12 77 ARG A CA 1
ATOM 598 C C . ARG A 1 77 ? 9.263 4.921 1.928 1.00 95.12 77 ARG A C 1
ATOM 600 O O . ARG A 1 77 ? 8.674 4.223 2.740 1.00 95.12 77 ARG A O 1
ATOM 607 N N . GLN A 1 78 ? 10.135 5.863 2.298 1.00 93.69 78 GLN A N 1
ATOM 608 C CA . GLN A 1 78 ? 10.438 6.150 3.703 1.00 93.69 78 GLN A CA 1
ATOM 609 C C . GLN A 1 78 ? 9.203 6.673 4.434 1.00 93.69 78 GLN A C 1
ATOM 611 O O . GLN A 1 78 ? 8.911 6.220 5.540 1.00 93.69 78 GLN A O 1
ATOM 616 N N . PHE A 1 79 ? 8.460 7.583 3.798 1.00 93.94 79 PHE A N 1
ATOM 617 C CA . PHE A 1 79 ? 7.202 8.080 4.338 1.00 93.94 79 PHE A CA 1
ATOM 618 C C . PHE A 1 79 ? 6.173 6.953 4.446 1.00 93.94 79 PHE A C 1
ATOM 620 O O . PHE A 1 79 ? 5.645 6.719 5.530 1.00 93.94 79 PHE A O 1
ATOM 627 N N . VAL A 1 80 ? 5.949 6.211 3.356 1.00 94.19 80 VAL A N 1
ATOM 628 C CA . VAL A 1 80 ? 4.934 5.146 3.305 1.00 94.19 80 VAL A CA 1
ATOM 629 C C . VAL A 1 80 ? 5.218 4.050 4.336 1.00 94.19 80 VAL A C 1
ATOM 631 O O . VAL A 1 80 ? 4.344 3.709 5.129 1.00 94.19 80 VAL A O 1
ATOM 634 N N . ALA A 1 81 ? 6.454 3.546 4.393 1.00 92.94 81 ALA A N 1
ATOM 635 C CA . ALA A 1 81 ? 6.868 2.535 5.364 1.00 92.94 81 ALA A CA 1
ATOM 636 C C . ALA A 1 81 ? 6.740 3.041 6.806 1.00 92.94 81 ALA A C 1
ATOM 638 O O . ALA A 1 81 ? 6.233 2.327 7.670 1.00 92.94 81 ALA A O 1
ATOM 639 N N . GLY A 1 82 ? 7.171 4.277 7.075 1.00 92.44 82 GLY A N 1
ATOM 640 C CA . GLY A 1 82 ? 7.101 4.871 8.408 1.00 92.44 82 GLY A CA 1
ATOM 641 C C . GLY A 1 82 ? 5.666 5.104 8.878 1.00 92.44 82 GLY A C 1
ATOM 642 O O . GLY A 1 82 ? 5.351 4.838 10.041 1.00 92.44 82 GLY A O 1
ATOM 643 N N . TRP A 1 83 ? 4.793 5.574 7.987 1.00 91.00 83 TRP A N 1
ATOM 644 C CA . TRP A 1 83 ? 3.382 5.797 8.287 1.00 91.00 83 TRP A CA 1
ATOM 645 C C . TRP A 1 83 ? 2.660 4.469 8.529 1.00 91.00 83 TRP A C 1
ATOM 647 O O . TRP A 1 83 ? 2.034 4.299 9.575 1.00 91.00 83 TRP A O 1
ATOM 657 N N . LEU A 1 84 ? 2.822 3.494 7.623 1.00 88.56 84 LEU A N 1
ATOM 658 C CA . LEU A 1 84 ? 2.234 2.160 7.766 1.00 88.56 84 LEU A CA 1
ATOM 659 C C . LEU A 1 84 ? 2.725 1.465 9.031 1.00 88.56 84 LEU A C 1
ATOM 661 O O . LEU A 1 84 ? 1.907 0.925 9.762 1.00 88.56 84 LEU A O 1
ATOM 665 N N . SER A 1 85 ? 4.021 1.533 9.345 1.00 89.31 85 SER A N 1
ATOM 666 C CA . SER A 1 85 ? 4.555 0.860 10.535 1.00 89.31 85 SER A CA 1
ATOM 667 C C . SER A 1 85 ? 3.954 1.396 11.836 1.00 89.31 85 SER A C 1
ATOM 669 O O . SER A 1 85 ? 3.667 0.631 12.756 1.00 89.31 85 SER A O 1
ATOM 671 N N . GLN A 1 86 ? 3.718 2.711 11.906 1.00 86.81 86 GLN A N 1
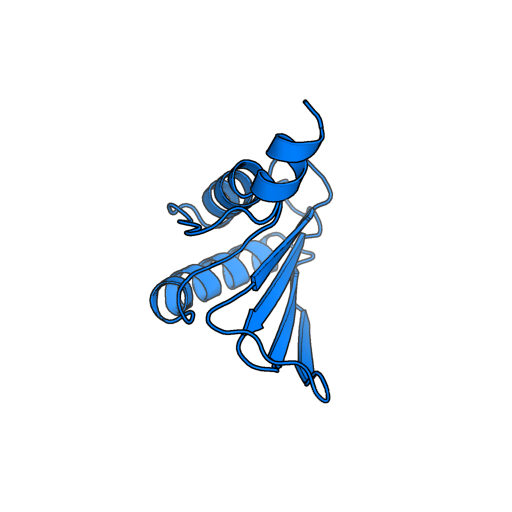ATOM 672 C CA . GLN A 1 86 ? 3.020 3.336 13.033 1.00 86.81 86 GLN A CA 1
ATOM 673 C C . GLN A 1 86 ? 1.541 2.932 13.086 1.00 86.81 86 GLN A C 1
ATOM 675 O O . GLN A 1 86 ? 1.014 2.726 14.175 1.00 86.81 86 GLN A O 1
ATOM 680 N N . ALA A 1 87 ? 0.877 2.819 11.932 1.00 80.62 87 ALA A N 1
ATOM 681 C CA . ALA A 1 87 ? -0.534 2.450 11.855 1.00 80.62 87 ALA A CA 1
ATOM 682 C C . ALA A 1 87 ? -0.782 0.972 12.202 1.00 80.62 87 ALA A C 1
ATOM 684 O O . ALA A 1 87 ? -1.742 0.666 12.903 1.00 80.62 87 ALA A O 1
ATOM 685 N N . ILE A 1 88 ? 0.086 0.065 11.740 1.00 76.69 88 ILE A N 1
ATOM 686 C CA . ILE A 1 88 ? -0.087 -1.387 11.898 1.00 76.69 88 ILE A CA 1
ATOM 687 C C . ILE A 1 88 ? 0.603 -1.962 13.141 1.00 76.69 88 ILE A C 1
ATOM 689 O O . ILE A 1 88 ? 0.356 -3.108 13.507 1.00 76.69 88 ILE A O 1
ATOM 693 N N . GLY A 1 89 ? 1.494 -1.196 13.780 1.00 76.75 89 GLY A N 1
ATOM 694 C CA . GLY A 1 89 ? 2.270 -1.653 14.936 1.00 76.75 89 GLY A CA 1
ATOM 695 C C . GLY A 1 89 ? 3.331 -2.716 14.612 1.00 76.75 89 GLY A C 1
ATOM 696 O O . GLY A 1 89 ? 3.800 -3.403 15.516 1.00 76.75 89 GLY A O 1
ATOM 697 N N . ALA A 1 90 ? 3.712 -2.861 13.341 1.00 79.56 90 ALA A N 1
ATOM 698 C CA . ALA A 1 90 ? 4.724 -3.795 12.848 1.00 79.56 90 ALA A CA 1
ATOM 699 C C . ALA A 1 90 ? 5.546 -3.142 11.729 1.00 79.56 90 ALA A C 1
ATOM 701 O O . ALA A 1 90 ? 5.099 -2.183 11.111 1.00 79.56 90 ALA A O 1
ATOM 702 N N . GLU A 1 91 ? 6.752 -3.638 11.459 1.00 86.00 91 GLU A N 1
ATOM 703 C CA . GLU A 1 91 ? 7.618 -3.045 10.435 1.00 86.00 91 GLU A CA 1
ATOM 704 C C . GLU A 1 91 ? 7.097 -3.322 9.012 1.00 86.00 91 GLU A C 1
ATOM 706 O O . GLU A 1 91 ? 7.017 -4.469 8.570 1.00 86.00 91 GLU A O 1
ATOM 711 N N . ALA A 1 92 ? 6.782 -2.258 8.269 1.00 88.12 92 ALA A N 1
ATOM 712 C CA . ALA A 1 92 ? 6.374 -2.323 6.869 1.00 88.12 92 ALA A CA 1
ATOM 713 C C . ALA A 1 92 ? 7.591 -2.175 5.934 1.00 88.12 92 ALA A C 1
ATOM 715 O O . ALA A 1 92 ? 8.083 -1.072 5.696 1.00 88.12 92 ALA A O 1
ATOM 716 N N . HIS A 1 93 ? 8.076 -3.288 5.372 1.00 91.38 93 HIS A N 1
ATOM 717 C CA . HIS A 1 93 ? 9.226 -3.284 4.456 1.00 91.38 93 HIS A CA 1
ATOM 718 C C . HIS A 1 93 ? 8.847 -3.083 2.976 1.00 91.38 93 HIS A C 1
ATOM 720 O O . HIS A 1 93 ? 8.171 -3.933 2.386 1.00 91.38 93 HIS A O 1
ATOM 726 N N . ILE A 1 94 ? 9.362 -2.006 2.366 1.00 95.00 94 ILE A N 1
ATOM 727 C CA . ILE A 1 94 ? 9.176 -1.647 0.948 1.00 95.00 94 ILE A CA 1
ATOM 728 C C . ILE A 1 94 ? 10.492 -1.819 0.176 1.00 95.00 94 ILE A C 1
ATOM 730 O O . ILE A 1 94 ? 11.495 -1.152 0.462 1.00 95.00 94 ILE A O 1
ATOM 734 N N . ASP A 1 95 ? 10.466 -2.673 -0.848 1.00 96.25 95 ASP A N 1
ATOM 735 C CA . ASP A 1 95 ? 11.660 -3.115 -1.575 1.00 96.25 95 ASP A CA 1
ATOM 736 C C . ASP A 1 95 ? 12.249 -2.015 -2.475 1.00 96.25 95 ASP A C 1
ATOM 738 O O . ASP A 1 95 ? 13.472 -1.890 -2.590 1.00 96.25 95 ASP A O 1
ATOM 742 N N . ARG A 1 96 ? 11.397 -1.210 -3.127 1.00 95.94 96 ARG A N 1
ATOM 743 C CA . ARG A 1 96 ? 11.806 -0.228 -4.147 1.00 95.94 96 ARG A CA 1
ATOM 744 C C . ARG A 1 96 ? 11.137 1.134 -3.935 1.00 95.94 96 ARG A C 1
ATOM 746 O O . ARG A 1 96 ? 9.921 1.207 -3.783 1.00 95.94 96 ARG A O 1
ATOM 753 N N . ASP A 1 97 ? 11.930 2.208 -3.974 1.00 96.06 97 ASP A N 1
ATOM 754 C CA . ASP A 1 97 ? 11.423 3.586 -4.024 1.00 96.06 97 ASP A CA 1
ATOM 755 C C . ASP A 1 97 ? 11.349 4.049 -5.483 1.00 96.06 97 ASP A C 1
ATOM 757 O O . ASP A 1 97 ? 12.374 4.180 -6.154 1.00 96.06 97 ASP A O 1
ATOM 761 N N . THR A 1 98 ? 10.146 4.299 -5.994 1.00 93.62 98 THR A N 1
ATOM 762 C CA . THR A 1 98 ? 9.980 4.817 -7.363 1.00 93.62 98 THR A CA 1
ATOM 763 C C . THR A 1 98 ? 10.372 6.291 -7.474 1.00 93.62 98 THR A C 1
ATOM 765 O O . THR A 1 98 ? 10.613 6.780 -8.578 1.00 93.62 98 THR A O 1
ATOM 768 N N . MET A 1 99 ? 10.519 6.992 -6.343 1.00 92.56 99 MET A N 1
ATOM 769 C CA . MET A 1 99 ? 11.014 8.367 -6.290 1.00 92.56 99 MET A CA 1
ATOM 770 C C . MET A 1 99 ? 12.518 8.469 -6.583 1.00 92.56 99 MET A C 1
ATOM 772 O O . MET A 1 99 ? 12.979 9.528 -7.005 1.00 92.56 99 MET A O 1
ATOM 776 N N . ASP A 1 100 ? 13.298 7.399 -6.389 1.00 89.44 100 ASP A N 1
ATOM 777 C CA . ASP A 1 100 ? 14.763 7.452 -6.515 1.00 89.44 100 ASP A CA 1
ATOM 778 C C . ASP A 1 100 ? 15.225 7.871 -7.916 1.00 89.44 100 ASP A C 1
ATOM 780 O O . ASP A 1 100 ? 16.215 8.590 -8.048 1.00 89.44 100 ASP A O 1
ATOM 784 N N . HIS A 1 101 ? 14.471 7.504 -8.958 1.00 85.69 101 HIS A N 1
ATOM 785 C CA . HIS A 1 101 ? 14.755 7.950 -10.322 1.00 85.69 101 HIS A CA 1
ATOM 786 C C . HIS A 1 101 ? 14.683 9.477 -10.456 1.00 85.69 101 HIS A C 1
ATOM 788 O O . HIS A 1 101 ? 15.535 10.084 -11.097 1.00 85.69 101 HIS A O 1
ATOM 794 N N . TRP A 1 102 ? 13.693 10.097 -9.812 1.00 85.94 102 TRP A N 1
ATOM 795 C CA . TRP A 1 102 ? 13.480 11.542 -9.855 1.00 85.94 102 TRP A CA 1
ATOM 796 C C . TRP A 1 102 ? 14.521 12.308 -9.044 1.00 85.94 102 TRP A C 1
ATOM 798 O O . TRP A 1 102 ? 14.967 13.365 -9.476 1.00 85.94 102 TRP A O 1
ATOM 808 N N . LYS A 1 103 ? 14.953 11.760 -7.901 1.00 85.81 103 LYS A N 1
ATOM 809 C CA . LYS A 1 103 ? 16.038 12.350 -7.099 1.00 85.81 103 LYS A CA 1
ATOM 810 C C . LYS A 1 103 ? 17.329 12.447 -7.914 1.00 85.81 103 LYS A C 1
ATOM 812 O O . LYS A 1 103 ? 17.979 13.478 -7.890 1.00 85.81 103 LYS A O 1
ATOM 817 N N . ALA A 1 104 ? 17.647 11.409 -8.687 1.00 85.06 104 ALA A N 1
ATOM 818 C CA . ALA A 1 104 ? 18.868 11.358 -9.489 1.00 85.06 104 ALA A CA 1
ATOM 819 C C . ALA A 1 104 ? 18.903 12.347 -10.670 1.00 85.06 104 ALA A C 1
ATOM 821 O O . ALA A 1 104 ? 19.983 12.623 -11.180 1.00 85.06 104 ALA A O 1
ATOM 822 N N . VAL A 1 105 ? 17.749 12.839 -11.137 1.00 86.56 105 VAL A N 1
ATOM 823 C CA . VAL A 1 105 ? 17.661 13.811 -12.249 1.00 86.56 105 VAL A CA 1
ATOM 824 C C . VAL A 1 105 ? 17.421 15.249 -11.782 1.00 86.56 105 VAL A C 1
ATOM 826 O O . VAL A 1 105 ? 17.397 16.154 -12.611 1.00 86.56 105 VAL A O 1
ATOM 829 N N . ALA A 1 106 ? 17.176 15.455 -10.485 1.00 77.00 106 ALA A N 1
ATOM 830 C CA . ALA A 1 106 ? 16.951 16.770 -9.888 1.00 77.00 106 ALA A CA 1
ATOM 831 C C . ALA A 1 106 ? 18.248 17.448 -9.401 1.00 77.00 106 ALA A C 1
ATOM 833 O O . ALA A 1 106 ? 18.204 18.633 -9.063 1.00 77.00 106 ALA A O 1
ATOM 834 N N . ASP A 1 107 ? 19.358 16.704 -9.384 1.00 54.22 107 ASP A N 1
ATOM 835 C CA . ASP A 1 107 ? 20.728 17.182 -9.143 1.00 54.22 107 ASP A CA 1
ATOM 836 C C . ASP A 1 107 ? 21.415 17.601 -10.457 1.00 54.22 107 ASP A C 1
ATOM 838 O O . ASP A 1 107 ? 22.180 18.596 -10.433 1.00 54.22 107 ASP A O 1
#

Mean predicted aligned error: 3.94 Å

Radius of gyration: 13.96 Å; Cα contacts (8 Å, |Δi|>4): 192; chains: 1; bounding box: 36×30×37 Å

Sequence (107 aa):
MQTLHFNLQGVAVEGTIIDVETVSLHPKPNGMFTFGTLSGSEIRIVQAETQDDCSELAEELNRAWNTLPRPIYAYNRQFVAGWLSQAIGAEAHIDRDTMDHWKAVAD

Nearest PDB structures (foldseek):
  4q0i-assembly1_A-2  TM=5.302E-01  e=5.645E-01  Deinococcus radiodurans R1 = ATCC 13939 = DSM 20539
  3c2w-assembly1_E  TM=3.920E-01  e=4.400E+00  Pseudomonas aeruginosa
  9c27-assembly1_A  TM=3.085E-01  e=2.316E+00  Human parvovirus B19

pLDDT: mean 89.62, std 7.5, range [54.22, 97.44]

Foldseek 3Di:
DDKDKDFADPDFDQFKEKDKDWPDLADDAQTWIWIWIGHTRMIMIDIDRHLVSLQVVLVVCVVCVVVGGDDYEYAVVVSVQVRSCRSNVHGRDHDYHPCVVVVVVVD

Secondary structure (DSSP, 8-state):
-EEEEEE-SS--EEEEEEEEEESSSS--TT--EEEEEEEETEEEEEEE-SHHHHHHHHHHHHHHTTTSPSSEEETTHHHHHHHHHHHHSS----SEETTHHHHHH--

Solvent-accessible surface area (backbone atoms only — not comparable to full-atom values): 5856 Å² total; per-residue (Å²): 107,48,77,48,78,48,72,52,84,98,47,70,45,87,19,23,41,45,50,77,50,66,83,53,93,55,85,51,90,54,45,48,38,34,45,36,38,38,39,44,34,40,36,41,38,36,40,21,60,41,55,64,28,42,51,53,48,23,54,50,45,65,71,43,59,86,70,54,49,66,59,33,34,23,70,51,34,70,58,54,27,55,38,47,19,68,60,47,75,47,89,46,84,66,74,38,51,66,42,56,66,56,57,70,72,74,113